Protein AF-A0A382KVX2-F1 (afdb_monomer)

Foldseek 3Di:
DDADDQDPVQLVCCVVPVDGDDPCLDPPVLVVQVVVLLVVVVVPDDDDPAQKDKDFDDCVSDVSSVCVCVRNSPPNVCCVNPHVPDDDDTDIDIGGHDDDDDPDADPDFGNVRDPDGDDDPPVVPDPDD

pLDDT: mean 83.15, std 16.12, range [37.25, 98.12]

Sequence (129 aa):
MDFTPLSDEQRQHFNEHGYLLVRDAIDPDTVAELRDACDQFMETQTPYHNYYTNRYIDMLYDPALISVIANSRILPLVMQLLSYDLHLMRTHLIYKYPQQESDTPIHPDGDGRSFRNWHRDLNNFAPDH

Nearest PDB structures (foldseek):
  6zbo-assembly4_D  TM=6.465E-01  e=6.665E-01  Homo sapiens

Radius of gyration: 17.73 Å; Cα contacts (8 Å, |Δi|>4): 89; chains: 1; bounding box: 41×42×40 Å

InterPro domains:
  IPR008775 Phytanoyl-CoA dioxygenase-like [PF05721] (14-110)

Organism: NCBI:txid408172

Secondary structure (DSSP, 8-state):
----PPPHHHHHHHHHHS----TT-S-HHHHHHHHHHHHHHHHTSPPPSSSEEEEE--TTS-HHHHHHHT-TTTHHHHHHHT-S-------EEEEE---PPPSS--TTSSSS--S--S--GGGGG----

Mean predicted aligned error: 7.69 Å

Structure (mmCIF, N/CA/C/O backbone):
data_AF-A0A382KVX2-F1
#
_entry.id   AF-A0A382KVX2-F1
#
loop_
_atom_site.group_PDB
_atom_site.id
_atom_site.type_symbol
_atom_site.label_atom_id
_atom_site.label_alt_id
_atom_site.label_comp_id
_atom_site.label_asym_id
_atom_site.label_entity_id
_atom_site.label_seq_id
_atom_site.pdbx_PDB_ins_code
_atom_site.Cartn_x
_atom_site.Cartn_y
_atom_site.Cartn_z
_atom_site.occupancy
_atom_site.B_iso_or_equiv
_atom_site.auth_seq_id
_atom_site.auth_comp_id
_atom_site.auth_asym_id
_atom_site.auth_atom_id
_atom_site.pdbx_PDB_model_num
ATOM 1 N N . MET A 1 1 ? -5.122 14.880 10.010 1.00 64.19 1 MET A N 1
ATOM 2 C CA . MET A 1 1 ? -5.252 13.482 9.561 1.00 64.19 1 MET A CA 1
ATOM 3 C C . MET A 1 1 ? -6.726 13.156 9.644 1.00 64.19 1 MET A C 1
ATOM 5 O O . M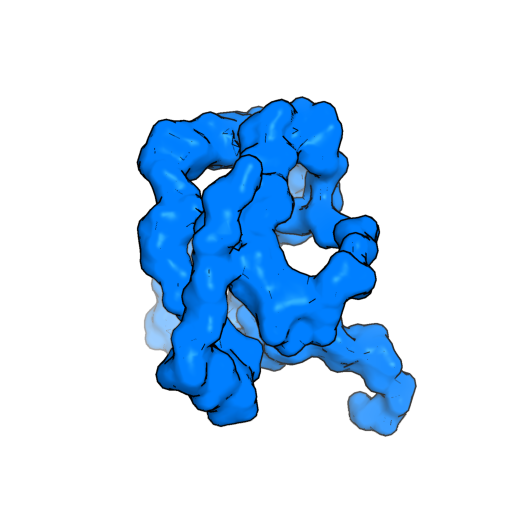ET A 1 1 ? -7.297 13.355 10.711 1.00 64.1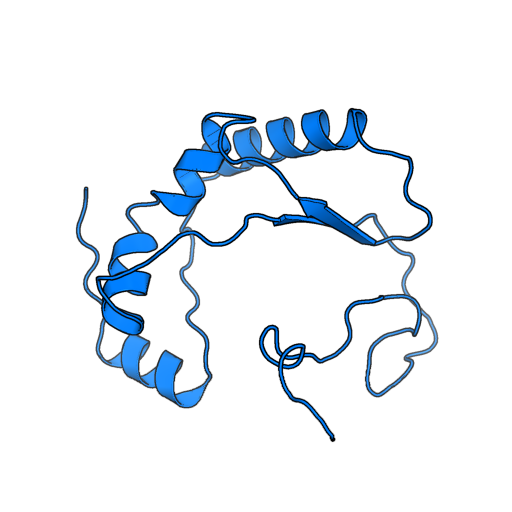9 1 MET A O 1
ATOM 9 N N . ASP A 1 2 ? -7.340 12.765 8.533 1.00 77.69 2 ASP A N 1
ATOM 10 C CA . ASP A 1 2 ? -8.764 12.436 8.523 1.00 77.69 2 ASP A CA 1
ATOM 11 C C . ASP A 1 2 ? -8.969 11.078 9.194 1.00 77.69 2 ASP A C 1
ATOM 13 O O . ASP A 1 2 ? -8.291 10.104 8.868 1.00 77.69 2 ASP A O 1
ATOM 17 N N . PHE A 1 3 ? -9.856 11.027 10.186 1.00 85.00 3 PHE A N 1
ATOM 18 C CA . PHE A 1 3 ? -10.163 9.795 10.900 1.00 85.00 3 PHE A CA 1
ATOM 19 C C . PHE A 1 3 ? -11.228 9.013 10.133 1.00 85.00 3 PHE A C 1
ATOM 21 O O . PHE A 1 3 ? -12.358 9.477 9.989 1.00 85.00 3 PHE A O 1
ATOM 28 N N . THR A 1 4 ? -10.871 7.817 9.668 1.00 90.44 4 THR A N 1
ATOM 29 C CA . THR A 1 4 ? -11.812 6.897 9.019 1.00 90.44 4 THR A CA 1
ATOM 30 C C . THR A 1 4 ? -12.298 5.873 10.052 1.00 90.44 4 THR A C 1
ATOM 32 O O . THR A 1 4 ? -11.491 5.050 10.494 1.00 90.44 4 THR A O 1
ATOM 35 N N . PRO A 1 5 ? -13.573 5.907 10.485 1.00 93.31 5 PRO A N 1
ATOM 36 C CA . PRO A 1 5 ? -14.095 4.936 11.442 1.00 93.31 5 PRO A CA 1
ATOM 37 C C . PRO A 1 5 ? -14.224 3.551 10.799 1.00 93.31 5 PRO A C 1
ATOM 39 O O . PRO A 1 5 ? -14.720 3.426 9.680 1.00 93.31 5 PRO A O 1
ATOM 42 N N . LEU A 1 6 ? -13.801 2.511 11.519 1.00 96.44 6 LEU A N 1
ATOM 43 C CA . LEU A 1 6 ? -14.032 1.123 11.123 1.00 96.44 6 LEU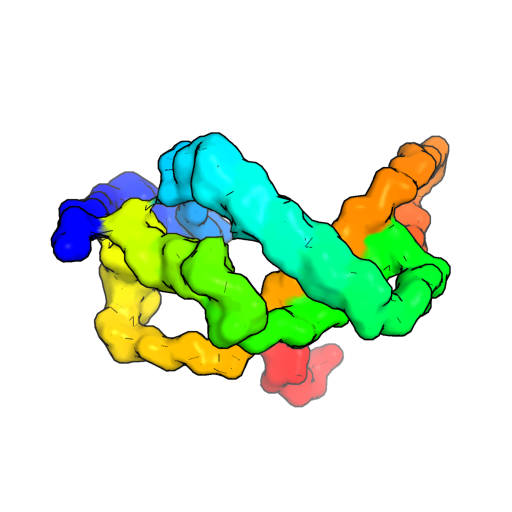 A CA 1
ATOM 44 C C . LEU A 1 6 ? -15.503 0.767 11.376 1.00 96.44 6 LEU A C 1
ATOM 46 O O . LEU A 1 6 ? -15.978 0.907 12.503 1.00 96.44 6 LEU A O 1
ATOM 50 N N . SER A 1 7 ? -16.214 0.287 10.356 1.00 96.88 7 SER A N 1
ATOM 51 C CA . SER A 1 7 ? -17.597 -0.168 10.530 1.00 96.88 7 SER A CA 1
ATOM 52 C C . SER A 1 7 ? -17.675 -1.548 11.193 1.00 96.88 7 SER A C 1
ATOM 54 O O . SER A 1 7 ? -16.730 -2.340 11.141 1.00 96.88 7 SER A O 1
ATOM 56 N N . 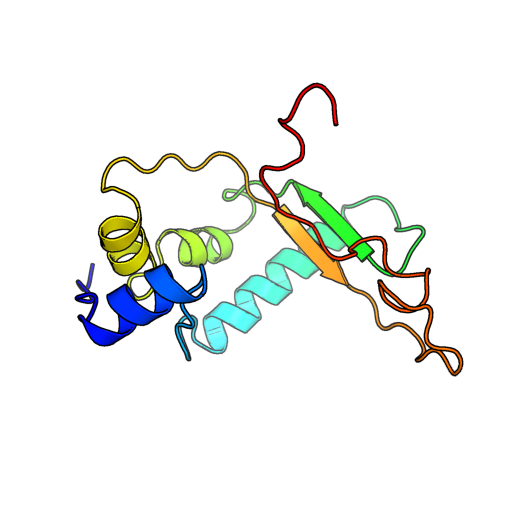ASP A 1 8 ? -18.832 -1.868 11.777 1.00 97.88 8 ASP A N 1
ATOM 57 C CA . ASP A 1 8 ? -19.080 -3.192 12.360 1.00 97.88 8 ASP A CA 1
ATOM 58 C C . ASP A 1 8 ? -18.977 -4.307 11.310 1.00 97.88 8 ASP A C 1
ATOM 60 O O . ASP A 1 8 ? -18.397 -5.355 11.579 1.00 97.88 8 ASP A O 1
ATOM 64 N N . GLU A 1 9 ? -19.453 -4.055 10.088 1.00 97.75 9 GLU A N 1
ATOM 65 C CA . GLU A 1 9 ? -19.352 -4.995 8.965 1.00 97.75 9 GLU A CA 1
ATOM 66 C C . GLU A 1 9 ? -17.891 -5.247 8.566 1.00 97.75 9 GLU A C 1
ATOM 68 O O . GLU A 1 9 ? -17.482 -6.392 8.387 1.00 97.75 9 GLU A O 1
ATOM 73 N N . GLN A 1 10 ? -17.067 -4.196 8.494 1.00 97.50 10 GLN A N 1
ATOM 74 C CA . GLN A 1 10 ? -15.636 -4.338 8.217 1.00 97.50 10 GLN A CA 1
ATOM 75 C C . GLN A 1 10 ? -14.920 -5.107 9.330 1.00 97.50 10 GLN A C 1
ATOM 77 O O . GLN A 1 10 ? -14.067 -5.949 9.047 1.00 97.50 10 GLN A O 1
ATOM 82 N N . ARG A 1 11 ? -15.274 -4.842 10.595 1.00 97.56 11 ARG A N 1
ATOM 83 C CA . ARG A 1 11 ? -14.730 -5.567 11.749 1.00 97.56 11 ARG A CA 1
ATOM 84 C C . ARG A 1 11 ? -15.117 -7.042 11.706 1.00 97.56 11 ARG A C 1
ATOM 86 O O . ARG A 1 11 ? -14.259 -7.895 11.921 1.00 97.56 11 ARG A O 1
ATOM 93 N N . GLN A 1 12 ? -16.380 -7.342 11.419 1.00 98.00 12 GLN A N 1
ATOM 94 C CA . GLN A 1 12 ? -16.861 -8.712 11.286 1.00 98.00 12 GLN A CA 1
ATOM 95 C C . GLN A 1 12 ? -16.139 -9.437 10.145 1.00 98.00 12 GLN A C 1
ATOM 97 O O . GLN A 1 12 ? -15.581 -10.507 10.371 1.00 98.00 12 GLN A O 1
ATOM 102 N N . HIS A 1 13 ? -16.053 -8.821 8.962 1.00 98.12 13 HIS A N 1
ATOM 103 C CA . HIS A 1 13 ? -15.357 -9.393 7.810 1.00 98.12 13 HIS A CA 1
ATOM 104 C C . HIS A 1 13 ? -13.883 -9.691 8.115 1.00 98.12 13 HIS A C 1
ATOM 106 O O . HIS A 1 13 ? -13.395 -10.781 7.823 1.00 98.12 13 HIS A O 1
ATOM 112 N N . PHE A 1 14 ? -13.177 -8.753 8.753 1.00 97.75 14 PHE A N 1
ATOM 113 C CA . PHE A 1 14 ? -11.788 -8.964 9.152 1.00 97.75 14 PHE A CA 1
ATOM 114 C C . PHE A 1 14 ? -11.643 -10.132 10.136 1.00 97.75 14 PHE A C 1
ATOM 116 O O . PHE A 1 14 ? -10.750 -10.959 9.971 1.00 97.75 14 PHE A O 1
ATOM 123 N N . ASN A 1 15 ? -12.531 -10.239 11.126 1.00 96.94 15 ASN A N 1
ATOM 124 C CA . ASN A 1 15 ? -12.497 -11.329 12.102 1.00 96.94 15 ASN A CA 1
ATOM 125 C C . ASN A 1 15 ? -12.792 -12.700 11.470 1.00 96.94 15 ASN A C 1
ATOM 127 O O . ASN A 1 15 ? -12.209 -13.699 11.883 1.00 96.94 15 ASN A O 1
ATOM 131 N N . GLU A 1 16 ? -13.688 -12.755 10.484 1.00 97.94 16 GLU A N 1
ATOM 132 C CA . GLU A 1 16 ? -14.087 -13.998 9.815 1.00 97.94 16 GLU A CA 1
ATOM 133 C C . GLU A 1 16 ? -13.075 -14.455 8.755 1.00 97.94 16 GLU A C 1
ATOM 135 O O . GLU A 1 16 ? -12.845 -15.655 8.596 1.00 97.94 16 GLU A O 1
ATOM 140 N N . HIS A 1 17 ? -12.450 -13.517 8.037 1.00 96.50 17 HIS A N 1
ATOM 141 C CA .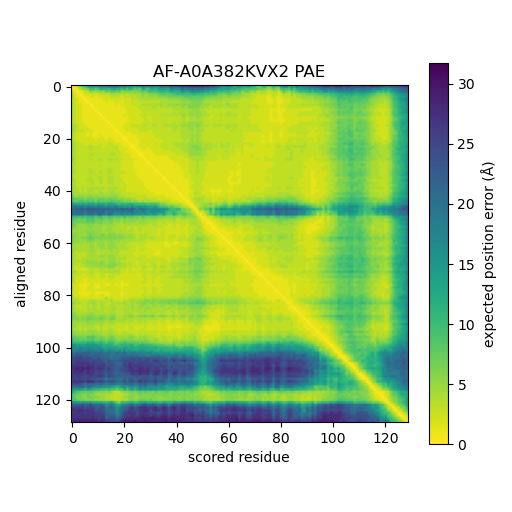 HIS A 1 17 ? -11.621 -13.822 6.866 1.00 96.50 17 HIS A CA 1
ATOM 142 C C . HIS A 1 17 ? -10.129 -13.508 7.035 1.00 96.50 17 HIS A C 1
ATOM 144 O O . HIS A 1 17 ? -9.318 -13.959 6.226 1.00 96.50 17 HIS A O 1
ATOM 150 N N . GLY A 1 18 ? -9.744 -12.754 8.066 1.00 94.62 18 GLY A N 1
ATOM 151 C CA . GLY A 1 18 ? -8.353 -12.391 8.354 1.00 94.62 18 GLY A CA 1
ATOM 152 C C . GLY A 1 18 ? -7.773 -11.280 7.471 1.00 94.62 18 GLY A C 1
ATOM 153 O O . GLY A 1 18 ? -6.564 -11.056 7.502 1.00 94.62 18 GLY A O 1
ATOM 154 N N . TYR A 1 19 ? -8.594 -10.588 6.675 1.00 95.44 19 TYR A N 1
ATOM 155 C CA . TYR A 1 19 ? -8.176 -9.450 5.852 1.00 95.44 19 TYR A CA 1
ATOM 156 C C . TYR A 1 19 ? -9.297 -8.413 5.715 1.00 95.44 19 TYR A C 1
ATOM 158 O O . TYR A 1 19 ? -10.462 -8.703 5.969 1.00 95.44 19 TYR A O 1
ATOM 166 N N . LEU A 1 20 ? -8.942 -7.194 5.301 1.00 96.38 20 LEU A N 1
ATOM 167 C CA . LEU A 1 20 ? -9.890 -6.132 4.969 1.00 96.38 20 LEU A CA 1
ATOM 168 C C . LEU A 1 20 ? -9.496 -5.488 3.635 1.00 96.38 20 LEU A C 1
ATOM 170 O O . LEU A 1 20 ? -8.354 -5.064 3.465 1.00 96.38 20 LEU A O 1
ATOM 174 N N . LEU A 1 21 ? -10.441 -5.391 2.697 1.00 95.12 21 LEU A N 1
ATOM 175 C CA . LEU A 1 21 ? -10.235 -4.702 1.422 1.00 95.12 21 LEU A CA 1
ATOM 176 C C . LEU A 1 21 ? -10.646 -3.229 1.532 1.00 95.12 21 LEU A C 1
ATOM 178 O O . LEU A 1 21 ? -11.829 -2.919 1.670 1.00 95.12 21 LEU A O 1
ATOM 182 N N . VAL A 1 22 ? -9.679 -2.322 1.396 1.00 93.50 22 VAL A N 1
ATOM 183 C CA . VAL A 1 22 ? -9.919 -0.875 1.299 1.00 93.50 22 VAL A CA 1
ATOM 184 C C . VAL A 1 22 ? -9.748 -0.459 -0.159 1.00 93.50 22 VAL A C 1
ATOM 186 O O . VAL A 1 22 ? -8.639 -0.467 -0.691 1.00 93.50 22 VAL A O 1
ATOM 189 N N . ARG A 1 23 ? -10.859 -0.149 -0.830 1.00 92.88 23 ARG A N 1
ATOM 190 C CA . ARG A 1 23 ? -10.846 0.271 -2.238 1.00 92.88 23 ARG A CA 1
ATOM 191 C C . ARG A 1 23 ? -10.365 1.709 -2.361 1.00 92.88 23 ARG A C 1
ATOM 193 O O . ARG A 1 23 ? -10.621 2.517 -1.472 1.00 92.88 23 ARG A O 1
ATOM 200 N N . ASP A 1 24 ? -9.672 1.992 -3.462 1.00 92.00 24 ASP A N 1
ATOM 201 C CA . ASP A 1 24 ? -9.226 3.341 -3.829 1.00 92.00 24 ASP A CA 1
ATOM 202 C C . ASP A 1 24 ? -8.467 4.042 -2.688 1.00 92.00 24 ASP A C 1
ATOM 204 O O . ASP A 1 24 ? -8.608 5.240 -2.444 1.00 92.00 24 ASP A O 1
ATOM 208 N N . ALA A 1 25 ? -7.693 3.267 -1.922 1.00 91.38 25 ALA A N 1
ATOM 209 C CA . ALA A 1 25 ? -6.986 3.768 -0.750 1.00 91.38 25 ALA A CA 1
ATOM 210 C C . ALA A 1 25 ? -5.849 4.733 -1.124 1.00 91.38 25 ALA A C 1
ATOM 212 O O . ALA A 1 25 ? -5.532 5.640 -0.357 1.00 91.38 25 ALA A O 1
ATOM 213 N N . ILE A 1 26 ? -5.266 4.538 -2.306 1.00 92.12 26 ILE A N 1
ATOM 214 C CA . ILE A 1 26 ? -4.196 5.344 -2.888 1.00 92.12 26 ILE A CA 1
ATOM 215 C C . ILE A 1 26 ? -4.720 5.870 -4.223 1.00 92.12 26 ILE A C 1
ATOM 217 O O . ILE A 1 26 ? -5.291 5.106 -5.004 1.00 92.12 26 ILE A O 1
ATOM 221 N N . ASP A 1 27 ? -4.585 7.169 -4.459 1.00 92.44 27 ASP A N 1
ATOM 222 C CA . ASP A 1 27 ? -5.016 7.801 -5.701 1.00 92.44 27 ASP A CA 1
ATOM 223 C C . ASP A 1 27 ? -4.046 7.503 -6.868 1.00 92.44 27 ASP A C 1
ATOM 225 O O . ASP A 1 27 ? -2.898 7.112 -6.637 1.00 92.44 27 ASP A O 1
ATOM 229 N N . PRO A 1 28 ? -4.488 7.667 -8.129 1.00 94.94 28 PRO A N 1
ATOM 230 C CA . PRO A 1 28 ? -3.678 7.323 -9.296 1.00 94.94 28 PRO A CA 1
ATOM 231 C C . PRO A 1 28 ? -2.349 8.078 -9.411 1.00 94.94 28 PRO A C 1
ATOM 233 O O . PRO A 1 28 ? -1.385 7.495 -9.910 1.00 94.94 28 PRO A O 1
ATOM 236 N N . ASP A 1 29 ? -2.284 9.330 -8.953 1.00 94.62 29 ASP A N 1
ATOM 237 C CA . ASP A 1 29 ? -1.069 10.145 -9.047 1.00 94.62 29 ASP A CA 1
ATOM 238 C C . ASP A 1 29 ? -0.024 9.621 -8.055 1.00 94.62 29 ASP A C 1
ATOM 240 O O . ASP A 1 29 ? 1.098 9.304 -8.452 1.00 94.62 29 ASP A O 1
ATOM 244 N N . THR A 1 30 ? -0.429 9.368 -6.805 1.00 93.25 30 THR A N 1
ATOM 245 C CA . THR A 1 30 ? 0.433 8.718 -5.804 1.00 93.25 30 THR A CA 1
ATOM 246 C C . THR A 1 30 ? 0.888 7.326 -6.267 1.00 93.25 30 THR A C 1
ATOM 248 O O . THR A 1 30 ? 2.035 6.939 -6.050 1.00 93.25 30 THR A O 1
ATOM 251 N N . VAL A 1 31 ? 0.026 6.549 -6.940 1.00 94.81 31 VAL A N 1
ATOM 252 C CA . VAL A 1 31 ? 0.422 5.250 -7.523 1.00 94.81 31 VAL A CA 1
ATOM 253 C C . VAL A 1 31 ? 1.504 5.418 -8.593 1.00 94.81 31 VAL A C 1
ATOM 255 O O . VAL A 1 31 ? 2.433 4.609 -8.641 1.00 94.81 31 VAL A O 1
ATOM 258 N N . ALA A 1 32 ? 1.401 6.436 -9.450 1.00 96.31 32 ALA A N 1
ATOM 259 C CA . ALA A 1 32 ? 2.403 6.705 -10.475 1.00 96.31 32 ALA A CA 1
ATOM 260 C C . ALA A 1 32 ? 3.750 7.111 -9.857 1.00 96.31 32 ALA A C 1
ATOM 262 O O . ALA A 1 32 ? 4.771 6.540 -10.233 1.00 96.31 32 ALA A O 1
ATOM 263 N N . GLU A 1 33 ? 3.747 8.003 -8.862 1.00 95.75 33 GLU A N 1
ATOM 264 C CA . GLU A 1 33 ? 4.957 8.409 -8.130 1.00 95.75 33 GLU A CA 1
ATOM 265 C C . GLU A 1 33 ? 5.630 7.217 -7.434 1.00 95.75 33 GLU A C 1
ATOM 267 O O . GLU A 1 33 ? 6.835 7.003 -7.570 1.00 95.75 33 GLU A O 1
ATOM 272 N N . LEU A 1 34 ? 4.844 6.382 -6.744 1.00 95.12 34 LEU A N 1
ATOM 273 C CA . LEU A 1 34 ? 5.340 5.169 -6.093 1.00 95.12 34 LEU A CA 1
ATOM 274 C C . LEU A 1 34 ? 5.965 4.193 -7.085 1.00 95.12 34 LEU A C 1
ATOM 276 O O . LEU A 1 34 ? 7.013 3.614 -6.794 1.00 95.12 34 LEU A O 1
ATOM 280 N N . ARG A 1 35 ? 5.321 3.989 -8.239 1.00 95.38 35 ARG A N 1
ATOM 281 C CA . ARG A 1 35 ? 5.843 3.123 -9.298 1.00 95.38 35 ARG A CA 1
ATOM 282 C C . ARG A 1 35 ? 7.190 3.645 -9.783 1.00 95.38 35 ARG A C 1
ATOM 284 O O . ARG A 1 35 ? 8.142 2.874 -9.803 1.00 95.38 35 ARG A O 1
ATOM 291 N N . ASP A 1 36 ? 7.270 4.927 -10.119 1.00 96.06 36 ASP A N 1
ATOM 292 C CA . ASP A 1 36 ? 8.477 5.522 -10.688 1.00 96.06 36 ASP A CA 1
ATOM 293 C C . ASP A 1 36 ? 9.648 5.462 -9.685 1.00 96.06 36 ASP A C 1
ATOM 295 O O . ASP A 1 36 ? 10.753 5.063 -10.054 1.00 96.06 36 ASP A O 1
ATOM 299 N N . ALA A 1 37 ? 9.401 5.738 -8.398 1.00 95.38 37 ALA A N 1
ATOM 300 C CA . ALA A 1 37 ? 10.397 5.579 -7.334 1.00 95.38 37 ALA A CA 1
ATOM 301 C C . ALA A 1 37 ? 10.851 4.117 -7.164 1.00 95.38 37 ALA A C 1
ATOM 303 O O . ALA A 1 37 ? 12.039 3.830 -7.005 1.00 95.38 37 ALA A O 1
ATOM 304 N N . CYS A 1 38 ? 9.918 3.164 -7.210 1.00 94.50 38 CYS A N 1
ATOM 305 C CA . CYS A 1 38 ? 10.239 1.742 -7.088 1.00 94.50 38 CYS A CA 1
ATOM 306 C C . CYS A 1 38 ? 11.009 1.209 -8.307 1.00 94.50 38 CYS A C 1
ATOM 308 O O . CYS A 1 38 ? 11.918 0.396 -8.136 1.00 94.50 38 CYS A O 1
ATOM 310 N N . ASP A 1 39 ? 10.679 1.669 -9.514 1.00 94.25 39 ASP A N 1
ATOM 311 C CA . ASP A 1 39 ? 11.393 1.326 -10.746 1.00 94.25 39 ASP A CA 1
ATOM 312 C C . ASP A 1 39 ? 12.835 1.851 -10.693 1.00 94.25 39 ASP A C 1
ATOM 314 O O . ASP A 1 39 ? 13.774 1.074 -10.877 1.00 94.25 39 ASP A O 1
ATOM 318 N N . GLN A 1 40 ? 13.026 3.122 -10.317 1.00 94.62 40 GLN A N 1
ATOM 319 C CA . GLN A 1 40 ? 14.354 3.713 -10.102 1.00 94.62 40 GLN A CA 1
ATOM 320 C C . GLN A 1 40 ? 15.156 2.962 -9.036 1.00 94.62 40 GLN A C 1
ATOM 322 O O . GLN A 1 40 ? 16.343 2.683 -9.222 1.00 94.62 40 GLN A O 1
ATOM 327 N N . PHE A 1 41 ? 14.517 2.573 -7.927 1.00 94.69 41 PHE A N 1
ATOM 328 C CA . PHE A 1 41 ? 15.172 1.753 -6.913 1.00 94.69 41 PHE A CA 1
ATOM 329 C C . PHE A 1 41 ? 15.666 0.438 -7.514 1.00 94.69 41 PHE A C 1
ATOM 331 O O . PHE A 1 41 ? 16.814 0.052 -7.288 1.00 94.69 41 PHE A O 1
ATOM 338 N N . MET A 1 42 ? 14.835 -0.238 -8.307 1.00 92.25 42 MET A N 1
ATOM 339 C CA . MET A 1 42 ? 15.165 -1.529 -8.905 1.00 92.25 42 MET A CA 1
ATOM 340 C C . MET A 1 42 ? 16.306 -1.465 -9.923 1.00 92.25 42 MET A C 1
ATOM 342 O O . MET A 1 42 ? 17.048 -2.442 -10.022 1.00 92.25 42 MET A O 1
ATOM 346 N N . GLU A 1 43 ? 16.521 -0.336 -10.605 1.00 92.44 43 GLU A N 1
ATOM 347 C CA . GLU A 1 43 ? 17.687 -0.131 -11.483 1.00 92.44 43 GLU A CA 1
ATOM 348 C C . GLU A 1 43 ? 19.025 -0.232 -10.731 1.00 92.44 43 GLU A C 1
ATOM 350 O O . GLU A 1 43 ? 20.042 -0.621 -11.306 1.00 92.44 43 GLU A O 1
ATOM 355 N N . THR A 1 44 ? 19.033 0.069 -9.428 1.00 91.19 44 THR A N 1
ATOM 356 C CA . THR A 1 44 ? 20.233 -0.027 -8.576 1.00 91.19 44 THR A CA 1
ATOM 357 C C . THR A 1 44 ? 20.487 -1.435 -8.032 1.00 91.19 44 THR A C 1
ATOM 359 O O . THR A 1 44 ? 21.540 -1.700 -7.448 1.00 91.19 44 THR A O 1
ATOM 362 N N . GLN A 1 45 ? 19.523 -2.345 -8.183 1.00 89.75 45 GLN A N 1
ATOM 363 C CA . GLN A 1 45 ? 19.572 -3.675 -7.587 1.00 89.75 45 GLN A CA 1
ATOM 364 C C . GLN A 1 45 ? 20.247 -4.682 -8.519 1.00 89.75 45 GLN A C 1
ATOM 366 O O . GLN A 1 45 ? 20.241 -4.556 -9.742 1.00 89.75 45 GLN A O 1
ATOM 371 N N . THR A 1 46 ? 20.816 -5.737 -7.934 1.00 82.88 46 THR A N 1
ATOM 372 C CA . THR A 1 46 ? 21.401 -6.825 -8.723 1.00 82.88 46 THR A CA 1
ATOM 373 C C . THR A 1 46 ? 20.349 -7.484 -9.624 1.00 82.88 46 THR A C 1
ATOM 375 O O . THR A 1 46 ? 19.217 -7.709 -9.168 1.00 82.88 46 THR A O 1
ATOM 378 N N . PRO A 1 47 ? 20.719 -7.839 -10.876 1.00 72.56 47 PRO A N 1
ATOM 379 C CA . PRO A 1 47 ? 19.816 -8.484 -11.818 1.00 72.56 47 PRO A CA 1
ATOM 380 C C . PRO A 1 47 ? 19.160 -9.725 -11.217 1.00 72.56 47 PRO A C 1
ATOM 382 O O . PRO A 1 47 ? 19.791 -10.522 -10.517 1.00 72.56 47 PRO A O 1
ATOM 385 N N . TYR A 1 48 ? 17.870 -9.877 -11.484 1.00 72.25 48 TYR A N 1
ATOM 386 C CA . TYR A 1 48 ? 17.067 -10.975 -10.972 1.00 72.25 48 TYR A CA 1
ATOM 387 C C . TYR A 1 48 ? 17.324 -12.265 -11.759 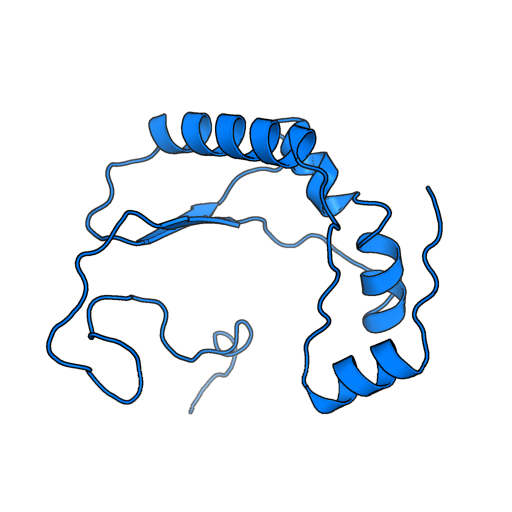1.00 72.25 48 TYR A C 1
ATOM 389 O O . TYR A 1 48 ? 17.624 -12.243 -12.949 1.00 72.25 48 TYR A O 1
ATOM 397 N N . HIS A 1 49 ? 17.178 -13.406 -11.084 1.00 63.66 49 HIS A N 1
ATOM 398 C CA . HIS A 1 49 ? 17.303 -14.726 -11.712 1.00 63.66 49 HIS A CA 1
ATOM 399 C C . HIS A 1 49 ? 15.940 -15.325 -12.114 1.00 63.66 49 HIS A C 1
ATOM 401 O O . HIS A 1 49 ? 15.899 -16.276 -12.880 1.00 63.66 49 HIS A O 1
ATOM 407 N N . ASN A 1 50 ? 14.829 -14.773 -11.601 1.00 71.56 50 ASN A N 1
ATOM 408 C CA . ASN A 1 50 ? 13.467 -15.312 -11.725 1.00 71.56 50 ASN A CA 1
ATOM 409 C C . ASN A 1 50 ? 12.428 -14.192 -11.915 1.00 71.56 50 ASN A C 1
ATOM 411 O O . ASN A 1 50 ? 12.736 -13.020 -11.746 1.00 71.56 50 ASN A O 1
ATOM 415 N N . TYR A 1 51 ? 11.162 -14.544 -12.144 1.00 78.38 51 TYR A N 1
ATOM 416 C CA . TYR A 1 51 ? 10.053 -13.592 -12.339 1.00 78.38 51 TYR A CA 1
ATOM 417 C C . TYR A 1 51 ? 9.626 -12.801 -11.089 1.00 78.38 51 TYR A C 1
ATOM 419 O O . TYR A 1 51 ? 8.707 -11.989 -11.153 1.00 78.38 51 TYR A O 1
ATOM 427 N N . TYR A 1 52 ? 10.253 -13.036 -9.938 1.00 81.56 52 TYR A N 1
ATOM 428 C CA . TYR A 1 52 ? 9.857 -12.467 -8.653 1.00 81.56 52 TYR A CA 1
ATOM 429 C C . TYR A 1 52 ? 11.074 -11.986 -7.873 1.00 81.56 52 TYR A C 1
ATOM 431 O O . TYR A 1 52 ? 12.081 -12.692 -7.774 1.00 81.56 52 TYR A O 1
ATOM 439 N N . THR A 1 53 ? 10.945 -10.826 -7.237 1.00 84.75 53 THR A N 1
ATOM 440 C CA . THR A 1 53 ? 11.935 -10.334 -6.289 1.00 84.75 53 THR A CA 1
ATOM 441 C C . THR A 1 53 ? 11.281 -9.646 -5.097 1.00 84.75 53 THR A C 1
ATOM 443 O O . THR A 1 53 ? 10.240 -8.999 -5.202 1.00 84.75 53 THR A O 1
ATOM 446 N N . ASN A 1 54 ? 11.917 -9.822 -3.943 1.00 88.25 54 ASN A N 1
ATOM 447 C CA . ASN A 1 54 ? 11.619 -9.102 -2.720 1.00 88.25 54 ASN A CA 1
ATOM 448 C C . ASN A 1 54 ? 12.897 -8.372 -2.295 1.00 88.25 54 ASN A C 1
ATOM 450 O O . ASN A 1 54 ? 13.959 -8.998 -2.177 1.00 88.25 54 ASN A O 1
ATOM 454 N N . ARG A 1 55 ? 12.811 -7.057 -2.112 1.00 90.81 55 ARG A N 1
ATOM 455 C CA . ARG A 1 55 ? 13.929 -6.212 -1.693 1.00 90.81 55 ARG A CA 1
ATOM 456 C C . ARG A 1 55 ? 13.528 -5.372 -0.499 1.00 90.81 55 ARG A C 1
ATOM 458 O O . ARG A 1 55 ? 12.427 -4.834 -0.460 1.00 90.81 55 ARG A O 1
ATOM 465 N N . TYR A 1 56 ? 14.436 -5.250 0.461 1.00 92.31 56 TYR A N 1
ATOM 466 C CA . TYR A 1 56 ? 14.304 -4.229 1.490 1.00 92.31 56 TYR A CA 1
ATOM 467 C C . TYR A 1 56 ? 14.471 -2.867 0.833 1.00 92.31 56 TYR A C 1
ATOM 469 O O . TYR A 1 56 ? 15.450 -2.650 0.123 1.00 92.31 56 TYR A O 1
ATOM 477 N N . ILE A 1 57 ? 13.516 -1.982 1.077 1.00 92.81 57 ILE A N 1
ATOM 478 C CA . ILE A 1 57 ? 13.575 -0.594 0.639 1.00 92.81 57 ILE A CA 1
ATOM 479 C C . ILE A 1 57 ? 13.391 0.279 1.870 1.00 92.81 57 ILE A C 1
ATOM 481 O O . ILE A 1 57 ? 12.462 0.059 2.648 1.00 92.81 57 ILE A O 1
ATOM 485 N N . ASP A 1 58 ? 14.310 1.215 2.083 1.00 91.12 58 ASP A N 1
ATOM 486 C CA . ASP A 1 58 ? 14.175 2.202 3.149 1.00 91.12 58 ASP A CA 1
ATOM 487 C C . ASP A 1 58 ? 13.066 3.189 2.769 1.00 91.12 58 ASP A C 1
ATOM 489 O O . ASP A 1 58 ? 13.003 3.644 1.629 1.00 91.12 58 ASP A O 1
ATOM 493 N N . MET A 1 59 ? 12.198 3.541 3.713 1.00 89.62 59 MET A N 1
ATOM 494 C CA . MET A 1 59 ? 11.133 4.518 3.466 1.00 89.62 59 MET A CA 1
ATOM 495 C C . MET A 1 59 ? 11.664 5.930 3.235 1.00 89.62 59 MET A C 1
ATOM 497 O O . MET A 1 59 ? 10.945 6.764 2.696 1.00 89.62 59 MET A O 1
ATOM 501 N N . LEU A 1 60 ? 12.914 6.197 3.613 1.00 90.75 60 LEU A N 1
ATOM 502 C CA . LEU A 1 60 ? 13.604 7.446 3.306 1.00 90.75 60 LEU A CA 1
ATOM 503 C C . LEU A 1 60 ? 14.190 7.480 1.888 1.00 90.75 60 LEU A C 1
ATOM 505 O O . LEU A 1 60 ? 14.754 8.503 1.508 1.00 90.75 60 LEU A O 1
ATOM 509 N N . TYR A 1 61 ? 14.078 6.391 1.118 1.00 93.06 61 TYR A N 1
ATOM 510 C CA . TYR A 1 61 ? 14.549 6.352 -0.265 1.00 93.06 61 TYR A CA 1
ATOM 511 C C . TYR A 1 61 ? 13.825 7.380 -1.143 1.00 93.06 61 TYR A C 1
ATOM 513 O O . TYR A 1 61 ? 14.473 8.081 -1.913 1.00 93.06 61 TYR A O 1
ATOM 521 N N . ASP A 1 62 ? 12.503 7.497 -0.986 1.00 94.31 62 ASP A N 1
ATOM 522 C CA . ASP A 1 62 ? 11.679 8.445 -1.732 1.00 94.31 62 ASP A CA 1
ATOM 523 C C . ASP A 1 62 ? 10.492 8.938 -0.874 1.00 94.31 62 ASP A C 1
ATOM 525 O O . ASP A 1 62 ? 9.844 8.119 -0.209 1.00 94.31 62 ASP A O 1
ATOM 529 N N . PRO A 1 63 ? 10.165 10.248 -0.870 1.00 91.38 63 PRO A N 1
ATOM 530 C CA . PRO A 1 63 ? 9.030 10.790 -0.122 1.00 91.38 63 PRO A CA 1
ATOM 531 C C . PRO A 1 63 ? 7.680 10.127 -0.431 1.00 91.38 63 PRO A C 1
ATOM 533 O O . PRO A 1 63 ? 6.839 10.028 0.469 1.00 91.38 63 PRO A O 1
ATOM 536 N N . ALA A 1 64 ? 7.469 9.641 -1.657 1.00 91.19 64 ALA A N 1
ATOM 537 C CA . ALA A 1 64 ? 6.245 8.956 -2.054 1.00 91.19 64 ALA A CA 1
ATOM 538 C C . ALA A 1 64 ? 6.00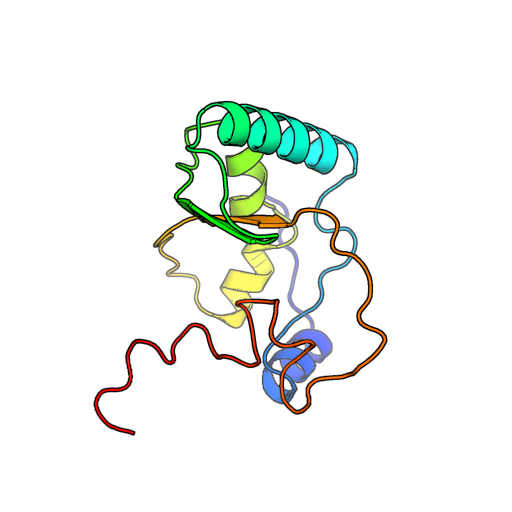7 7.702 -1.202 1.00 91.19 64 ALA A C 1
ATOM 540 O O . ALA A 1 64 ? 4.868 7.416 -0.839 1.00 91.19 64 ALA A O 1
ATOM 541 N N . LEU A 1 65 ? 7.058 6.991 -0.775 1.00 91.94 65 LEU A N 1
ATOM 542 C CA . LEU A 1 65 ? 6.929 5.797 0.069 1.00 91.94 65 LEU A CA 1
ATOM 543 C C . LEU A 1 65 ? 6.293 6.122 1.429 1.00 91.94 65 LEU A C 1
ATOM 545 O O . LEU A 1 65 ? 5.459 5.364 1.930 1.00 91.94 65 LEU A O 1
ATOM 549 N N . ILE A 1 66 ? 6.615 7.279 2.011 1.00 90.12 66 ILE A N 1
ATOM 550 C CA . ILE A 1 66 ? 6.051 7.719 3.296 1.00 90.12 66 ILE A CA 1
ATOM 551 C C . ILE A 1 66 ? 4.525 7.863 3.202 1.00 90.12 66 ILE A C 1
ATOM 553 O O . ILE A 1 66 ? 3.819 7.533 4.162 1.00 90.12 66 ILE A O 1
ATOM 557 N N . SER A 1 67 ? 4.006 8.281 2.040 1.00 88.06 67 SER A N 1
ATOM 558 C CA . SER A 1 67 ? 2.564 8.450 1.808 1.00 88.06 67 SER A CA 1
ATOM 559 C C . SER A 1 67 ? 1.765 7.156 2.011 1.00 88.06 67 SER A C 1
ATOM 561 O O . SER A 1 67 ? 0.607 7.214 2.422 1.00 88.06 67 SER A O 1
ATOM 563 N N . VAL A 1 68 ? 2.385 5.988 1.805 1.00 88.25 68 VAL A N 1
ATOM 564 C CA . VAL A 1 68 ? 1.740 4.675 1.960 1.00 88.25 68 VAL A CA 1
ATOM 565 C C . VAL A 1 68 ? 1.526 4.334 3.431 1.00 88.25 68 VAL A C 1
ATOM 567 O O . VAL A 1 68 ? 0.430 3.934 3.819 1.00 88.25 68 VAL A O 1
ATOM 570 N N . ILE A 1 69 ? 2.549 4.512 4.272 1.00 87.56 69 ILE A N 1
ATOM 571 C CA . ILE A 1 69 ? 2.452 4.204 5.712 1.00 87.56 69 ILE A CA 1
ATOM 572 C C . ILE A 1 69 ? 1.576 5.229 6.423 1.00 87.56 69 ILE A C 1
ATOM 574 O O . ILE A 1 69 ? 0.784 4.879 7.296 1.00 87.56 69 ILE A O 1
ATOM 578 N N . ALA A 1 70 ? 1.718 6.499 6.049 1.00 88.44 70 ALA A N 1
ATOM 579 C CA . ALA A 1 70 ? 0.970 7.598 6.641 1.00 88.44 70 ALA A CA 1
ATOM 580 C C . ALA A 1 70 ? -0.404 7.816 5.980 1.00 88.44 70 ALA A C 1
ATOM 582 O O . ALA A 1 70 ? -1.046 8.839 6.231 1.00 88.44 70 ALA A O 1
ATOM 583 N N . ASN A 1 71 ? -0.864 6.881 5.140 1.00 91.19 71 ASN A N 1
ATOM 584 C CA . ASN A 1 71 ? -2.102 7.021 4.388 1.00 91.19 71 ASN A CA 1
ATOM 585 C C . ASN A 1 71 ? -3.306 7.174 5.335 1.00 91.19 71 ASN A C 1
ATOM 587 O O . ASN A 1 71 ? -3.632 6.269 6.107 1.00 91.19 71 ASN A O 1
ATOM 591 N N . SER A 1 72 ? -4.001 8.311 5.250 1.00 90.88 72 SER A N 1
ATOM 592 C CA . SER A 1 72 ? -5.112 8.664 6.146 1.00 90.88 72 SER A CA 1
ATOM 593 C C . SER A 1 72 ? -6.353 7.779 5.987 1.00 90.88 72 SER A C 1
ATOM 595 O O . SER A 1 72 ? -7.172 7.711 6.901 1.00 90.88 72 SER A O 1
ATOM 597 N N . ARG A 1 73 ? -6.498 7.069 4.863 1.00 91.62 73 ARG A N 1
ATOM 598 C CA . ARG A 1 73 ? -7.589 6.106 4.645 1.00 91.62 73 ARG A CA 1
ATOM 599 C C . ARG A 1 73 ? -7.280 4.736 5.243 1.00 91.62 73 ARG A C 1
ATOM 601 O O . ARG A 1 73 ? -8.206 4.006 5.576 1.00 91.62 73 ARG A O 1
ATOM 608 N N . ILE A 1 74 ? -6.001 4.385 5.386 1.00 92.56 74 ILE A N 1
ATOM 609 C CA . ILE A 1 74 ? -5.562 3.050 5.819 1.00 92.56 74 ILE A CA 1
ATOM 610 C C . ILE A 1 74 ? -5.170 3.050 7.297 1.00 92.56 74 ILE A C 1
ATOM 612 O O . ILE A 1 74 ? -5.650 2.214 8.061 1.00 92.56 74 ILE A O 1
ATOM 616 N N . LEU A 1 75 ? -4.317 3.985 7.721 1.00 92.94 75 LEU A N 1
ATOM 617 C CA . LEU A 1 75 ? -3.698 3.953 9.046 1.00 92.94 75 LEU A CA 1
ATOM 618 C C . LEU A 1 75 ? -4.722 3.952 10.202 1.00 92.94 75 LEU A C 1
ATOM 620 O O . LEU A 1 75 ? -4.586 3.105 11.088 1.00 92.94 75 LEU A O 1
ATOM 624 N N . PRO A 1 76 ? -5.792 4.780 10.199 1.00 94.19 76 PRO A N 1
ATOM 625 C CA . PRO A 1 76 ? -6.815 4.713 11.243 1.00 94.19 76 PRO A CA 1
ATOM 626 C C . PRO A 1 76 ? -7.514 3.351 11.327 1.00 94.19 76 PRO A C 1
ATOM 628 O O . PRO A 1 76 ? -7.868 2.917 12.424 1.00 94.19 76 PRO A O 1
ATOM 631 N N . LEU A 1 77 ? -7.714 2.667 10.196 1.00 95.62 77 LEU A N 1
ATOM 632 C CA . LEU A 1 77 ? -8.339 1.342 10.161 1.00 95.62 77 LEU A CA 1
ATOM 633 C C . LEU A 1 77 ? -7.407 0.289 10.766 1.00 95.62 77 LEU A C 1
ATOM 635 O O . LEU A 1 77 ? -7.843 -0.502 11.598 1.00 95.62 77 LEU A O 1
ATOM 639 N N . VAL A 1 78 ? -6.115 0.326 10.422 1.00 94.31 78 VAL A N 1
ATOM 640 C CA . VAL A 1 78 ? -5.097 -0.561 11.011 1.00 94.31 78 VAL A CA 1
ATOM 641 C C . VAL A 1 78 ? -5.031 -0.376 12.529 1.00 94.31 78 VAL A C 1
ATOM 643 O O . VAL A 1 78 ? -5.039 -1.363 13.264 1.00 94.31 78 VAL A O 1
ATOM 646 N N . MET A 1 79 ? -5.050 0.871 13.013 1.00 94.69 79 MET A N 1
ATOM 647 C CA . MET A 1 79 ? -5.033 1.162 14.451 1.00 94.69 79 MET A CA 1
ATOM 648 C C . MET A 1 79 ? -6.265 0.617 15.189 1.00 94.69 79 MET A C 1
ATOM 650 O O . MET A 1 79 ? -6.147 0.096 16.295 1.00 94.69 79 MET A O 1
ATOM 654 N N . GLN A 1 80 ? -7.452 0.715 14.579 1.00 95.75 80 GLN A N 1
ATOM 655 C CA . GLN A 1 80 ? -8.712 0.212 15.149 1.00 95.75 80 GLN A CA 1
ATOM 656 C C . GLN A 1 80 ? -8.852 -1.318 15.091 1.00 95.75 80 GLN A C 1
ATOM 658 O O . GLN A 1 80 ? -9.652 -1.888 15.846 1.00 95.75 80 GLN A O 1
ATOM 663 N N . LEU A 1 81 ? -8.135 -1.971 14.171 1.00 95.94 81 LEU A N 1
ATOM 664 C CA . LEU A 1 81 ? -8.120 -3.425 14.009 1.00 95.94 81 LEU A CA 1
ATOM 665 C C . LEU A 1 81 ? -7.073 -4.103 14.898 1.00 95.94 81 LEU A C 1
ATOM 667 O O . LEU A 1 81 ? -7.375 -5.144 15.472 1.00 95.94 81 LEU A O 1
ATOM 671 N N . LEU A 1 82 ? -5.866 -3.536 15.003 1.00 93.00 82 LEU A N 1
ATOM 672 C CA . LEU A 1 82 ? -4.722 -4.198 15.638 1.00 93.00 82 LEU A CA 1
ATOM 673 C C . LEU A 1 82 ? -4.385 -3.610 17.012 1.00 93.00 82 LEU A C 1
ATOM 675 O O . LEU A 1 82 ? -4.409 -4.323 18.009 1.00 93.00 82 LEU A O 1
ATOM 679 N N . SER A 1 83 ? -4.031 -2.326 17.057 1.00 92.56 83 SER A N 1
ATOM 680 C CA . SER A 1 83 ? -3.704 -1.551 18.262 1.00 92.56 83 SER A CA 1
ATOM 681 C C . SER A 1 83 ? -3.320 -0.131 17.840 1.00 92.56 83 SER A C 1
ATOM 683 O O . SER A 1 83 ? -2.887 0.079 16.710 1.00 92.56 83 SER A O 1
ATOM 685 N N . TYR A 1 84 ? -3.397 0.843 18.749 1.00 91.56 84 TYR A N 1
ATOM 686 C CA . TYR A 1 84 ? -2.770 2.154 18.539 1.00 91.56 84 TYR A CA 1
ATOM 687 C C . TYR A 1 84 ? -1.238 2.108 18.675 1.00 91.56 84 TYR A C 1
ATOM 689 O O . TYR A 1 84 ? -0.558 3.023 18.216 1.00 91.56 84 TYR A O 1
ATOM 697 N N . ASP A 1 85 ? -0.703 1.064 19.309 1.00 93.81 85 ASP A N 1
ATOM 698 C CA . ASP A 1 85 ? 0.728 0.857 19.531 1.00 93.81 85 ASP A CA 1
ATOM 699 C C . ASP A 1 85 ? 1.335 0.062 18.364 1.00 93.81 85 ASP A C 1
ATOM 701 O O . ASP A 1 85 ? 1.469 -1.162 18.410 1.00 93.81 85 ASP A O 1
ATOM 705 N N . LEU A 1 86 ? 1.592 0.762 17.256 1.00 90.50 86 LEU A N 1
ATOM 706 C CA . LEU A 1 86 ? 2.116 0.187 16.017 1.00 90.50 86 LEU A CA 1
ATOM 707 C C . LEU A 1 86 ? 3.577 0.580 15.818 1.00 90.50 86 LEU A C 1
ATOM 709 O O . LEU A 1 86 ? 3.927 1.759 15.818 1.00 90.50 86 LEU A O 1
ATOM 713 N N . HIS A 1 87 ? 4.413 -0.417 15.540 1.00 90.56 87 HIS A N 1
ATOM 714 C CA . HIS A 1 87 ? 5.813 -0.220 15.186 1.00 90.56 87 HIS A CA 1
ATOM 715 C C . HIS A 1 87 ? 6.059 -0.685 13.754 1.00 90.56 87 HIS A C 1
ATOM 717 O O . HIS A 1 87 ? 5.796 -1.838 13.404 1.00 90.56 87 HIS A O 1
ATOM 723 N N . LEU A 1 88 ? 6.611 0.199 12.924 1.00 88.31 88 LEU A N 1
ATOM 724 C CA . LEU A 1 88 ? 7.087 -0.189 11.603 1.00 88.31 88 LEU A CA 1
ATOM 725 C C . LEU A 1 88 ? 8.325 -1.076 11.759 1.00 88.31 88 LEU A C 1
ATOM 727 O O . LEU A 1 88 ? 9.380 -0.603 12.172 1.00 88.31 88 LEU A O 1
ATOM 731 N N . MET A 1 89 ? 8.199 -2.360 11.427 1.00 87.56 89 MET A N 1
ATOM 732 C CA . MET A 1 89 ? 9.324 -3.290 11.530 1.00 87.56 89 MET A CA 1
ATOM 733 C C . MET A 1 89 ? 10.216 -3.253 10.292 1.00 87.56 89 MET A C 1
ATOM 735 O O . MET A 1 89 ? 11.426 -3.089 10.415 1.00 87.56 89 MET A O 1
ATOM 739 N N . ARG A 1 90 ? 9.639 -3.465 9.103 1.00 87.94 90 ARG A N 1
ATOM 740 C CA . ARG A 1 90 ? 10.360 -3.523 7.824 1.00 87.94 90 ARG A CA 1
ATOM 741 C C . ARG A 1 90 ? 9.431 -3.187 6.671 1.00 87.94 90 ARG A C 1
ATOM 743 O O . ARG A 1 90 ? 8.238 -3.475 6.728 1.00 87.94 90 ARG A O 1
ATOM 750 N N . THR A 1 91 ? 10.022 -2.678 5.603 1.00 91.25 91 THR A N 1
ATOM 751 C CA . THR A 1 91 ? 9.356 -2.397 4.336 1.00 91.25 91 THR A CA 1
ATOM 752 C C . THR A 1 91 ? 10.037 -3.143 3.207 1.00 91.25 91 THR A C 1
ATOM 754 O O . THR A 1 91 ? 11.255 -3.334 3.184 1.00 91.25 91 THR A O 1
ATOM 757 N N . HIS A 1 92 ? 9.207 -3.641 2.302 1.00 91.69 92 HIS A N 1
ATOM 758 C CA . HIS A 1 92 ? 9.609 -4.548 1.247 1.00 91.69 92 HIS A CA 1
ATOM 759 C C . HIS A 1 92 ? 9.007 -4.081 -0.072 1.00 91.69 92 HIS A C 1
ATOM 761 O O . HIS A 1 92 ? 7.789 -3.948 -0.176 1.00 91.69 92 HIS A O 1
ATOM 767 N N . LEU A 1 93 ? 9.852 -3.901 -1.083 1.00 92.94 93 LEU A N 1
ATOM 768 C CA . LEU A 1 93 ? 9.419 -3.802 -2.466 1.00 92.94 93 LEU A CA 1
ATOM 769 C C . LEU A 1 93 ? 9.266 -5.216 -3.026 1.00 92.94 93 LEU A C 1
ATOM 771 O O . LEU A 1 93 ? 10.236 -5.974 -3.133 1.00 92.94 93 LEU A O 1
ATOM 775 N N . ILE A 1 94 ? 8.032 -5.564 -3.377 1.00 90.31 94 ILE A N 1
ATOM 776 C CA . ILE A 1 94 ? 7.709 -6.798 -4.087 1.00 90.31 94 ILE A CA 1
ATOM 777 C C . ILE A 1 94 ? 7.547 -6.451 -5.562 1.00 90.31 94 ILE A C 1
ATOM 779 O O . ILE A 1 94 ? 6.590 -5.778 -5.935 1.00 90.31 94 ILE A O 1
ATOM 783 N N . TYR A 1 95 ? 8.461 -6.943 -6.394 1.00 88.69 95 TYR A N 1
ATOM 784 C CA . TYR A 1 95 ? 8.472 -6.673 -7.828 1.00 88.69 95 TYR A CA 1
ATOM 785 C C . TYR A 1 95 ? 8.302 -7.981 -8.607 1.00 88.69 95 TYR A C 1
ATOM 787 O O . TYR A 1 95 ? 8.967 -8.983 -8.314 1.00 88.69 95 TYR A O 1
ATOM 795 N N . LYS A 1 96 ? 7.380 -7.991 -9.574 1.00 85.12 96 LYS A N 1
ATOM 796 C CA . LYS A 1 96 ? 7.047 -9.163 -10.393 1.00 85.12 96 LYS A CA 1
ATOM 797 C C . LYS A 1 96 ? 7.184 -8.827 -11.869 1.00 85.12 96 LYS A C 1
ATOM 799 O O . LYS A 1 96 ? 6.568 -7.878 -12.343 1.00 85.12 96 LYS A O 1
ATOM 804 N N . TYR A 1 97 ? 7.948 -9.637 -12.586 1.00 81.69 97 TYR A N 1
ATOM 805 C CA . TYR A 1 97 ? 8.087 -9.530 -14.031 1.00 81.69 97 TYR A CA 1
ATOM 806 C C . TYR A 1 97 ? 6.995 -10.339 -14.732 1.00 81.69 97 TYR A C 1
ATOM 808 O O . TYR A 1 97 ? 6.543 -11.349 -14.183 1.00 81.69 97 TYR A O 1
ATOM 816 N N . PRO A 1 98 ? 6.587 -9.935 -15.948 1.00 83.38 98 PRO A N 1
ATOM 817 C CA . PRO A 1 98 ? 5.699 -10.740 -16.771 1.00 83.38 98 PRO A CA 1
ATOM 818 C C . PRO A 1 98 ? 6.230 -12.168 -16.912 1.00 83.38 98 PRO A C 1
ATOM 820 O O . PRO A 1 98 ? 7.386 -12.384 -17.276 1.00 83.38 98 PRO A O 1
ATOM 823 N N . GLN A 1 99 ? 5.371 -13.136 -16.621 1.00 76.12 99 GLN A N 1
ATOM 824 C CA . GLN A 1 99 ? 5.656 -14.559 -16.718 1.00 76.12 99 GLN A CA 1
ATOM 825 C C . GLN A 1 99 ? 4.727 -15.160 -17.768 1.00 76.12 99 GLN A C 1
ATOM 827 O O . GLN A 1 99 ? 3.545 -14.821 -17.816 1.00 76.12 99 GLN A O 1
ATOM 832 N N . GLN A 1 100 ? 5.258 -16.037 -18.619 1.00 74.69 100 GLN A N 1
ATOM 833 C CA . GLN A 1 100 ? 4.430 -16.769 -19.572 1.00 74.69 100 GLN A CA 1
ATOM 834 C C . GLN A 1 100 ? 3.489 -17.708 -18.814 1.00 74.69 100 GLN A C 1
ATOM 836 O O . GLN A 1 100 ? 3.927 -18.414 -17.901 1.00 74.69 100 GLN A O 1
ATOM 841 N N . GLU A 1 101 ? 2.218 -17.728 -19.210 1.00 69.62 101 GLU A N 1
ATOM 842 C CA . GLU A 1 101 ? 1.235 -18.649 -18.646 1.00 69.62 101 GLU A CA 1
ATOM 843 C C . GLU A 1 101 ? 1.699 -20.108 -18.792 1.00 69.62 101 GLU A C 1
ATOM 845 O O . GLU A 1 101 ? 2.370 -20.491 -19.754 1.00 69.62 101 GLU A O 1
ATOM 850 N N . SER A 1 102 ? 1.387 -20.922 -17.783 1.00 66.81 102 SER A N 1
ATOM 851 C CA . SER A 1 102 ? 1.692 -22.350 -17.783 1.00 66.81 102 SER A CA 1
ATOM 852 C C . SER A 1 102 ? 0.526 -23.140 -18.349 1.00 66.81 102 SER A C 1
ATOM 854 O O . SER A 1 102 ? -0.545 -23.146 -17.748 1.00 66.81 102 SER A O 1
ATOM 856 N N . ASP A 1 103 ? 0.762 -23.909 -19.411 1.00 67.62 103 ASP A N 1
ATOM 857 C CA . ASP A 1 103 ? -0.230 -24.854 -19.945 1.00 67.62 103 ASP A CA 1
ATOM 858 C C . ASP A 1 103 ? -0.493 -26.039 -18.992 1.00 67.62 103 ASP A C 1
ATOM 860 O O . ASP A 1 103 ? -1.434 -26.809 -19.174 1.00 67.62 103 ASP A O 1
ATOM 864 N N . THR A 1 104 ? 0.352 -26.218 -17.968 1.00 62.34 104 THR A N 1
ATOM 865 C CA . THR A 1 104 ? 0.208 -27.258 -16.939 1.00 62.34 104 THR A CA 1
ATOM 866 C C . THR A 1 104 ? 0.048 -26.605 -15.560 1.00 62.34 104 THR A C 1
ATOM 868 O O . THR A 1 104 ? 1.009 -26.003 -15.067 1.00 62.34 104 THR A O 1
ATOM 871 N N . PRO A 1 105 ? -1.126 -26.705 -14.911 1.00 55.59 105 PRO A N 1
ATOM 872 C CA . PRO A 1 105 ? -1.293 -26.286 -13.523 1.00 55.59 105 PRO A CA 1
ATOM 873 C C . PRO A 1 105 ? -0.522 -27.244 -12.607 1.00 55.59 105 PRO A C 1
ATOM 875 O O . PRO A 1 105 ? -0.782 -28.447 -12.612 1.00 55.59 105 PRO A O 1
ATOM 878 N N . ILE A 1 106 ? 0.411 -26.737 -11.803 1.00 54.94 106 ILE A N 1
ATOM 879 C CA . ILE A 1 106 ? 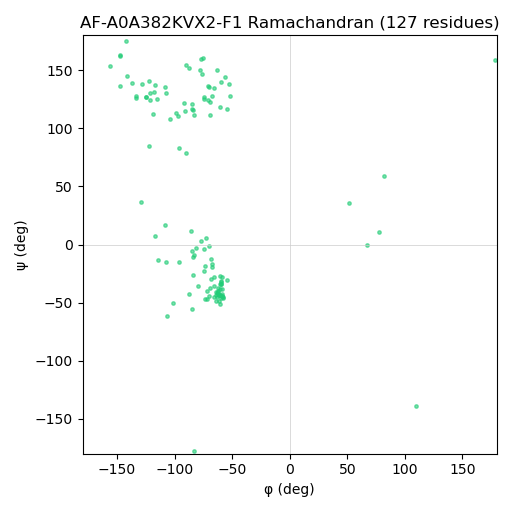1.075 -27.514 -10.748 1.00 54.94 106 ILE A CA 1
ATOM 880 C C . ILE A 1 106 ? 0.344 -27.250 -9.426 1.00 54.94 106 ILE A C 1
ATOM 882 O O . ILE A 1 106 ? 0.725 -26.426 -8.596 1.00 54.94 106 ILE A O 1
ATOM 886 N N . HIS A 1 107 ? -0.751 -27.976 -9.221 1.00 49.34 107 HIS A N 1
ATOM 887 C CA . HIS A 1 107 ? -1.406 -28.023 -7.916 1.00 49.34 107 HIS A CA 1
ATOM 888 C C . HIS A 1 107 ? -0.482 -28.648 -6.846 1.00 49.34 107 HIS A C 1
ATOM 890 O O . HIS A 1 107 ? 0.312 -29.530 -7.177 1.00 49.34 107 HIS A O 1
ATOM 896 N N . PRO A 1 108 ? -0.601 -28.252 -5.563 1.00 48.50 108 PRO A N 1
ATOM 897 C CA . PRO A 1 108 ? -1.597 -27.323 -5.019 1.00 48.50 108 PRO A CA 1
ATOM 898 C C . PRO A 1 108 ? -1.228 -25.832 -5.151 1.00 48.50 108 PRO A C 1
ATOM 900 O O . PRO A 1 108 ? -2.080 -24.984 -4.885 1.00 48.50 108 PRO A O 1
ATOM 903 N N . ASP A 1 109 ? -0.023 -25.506 -5.636 1.00 53.16 109 ASP A N 1
ATOM 904 C CA . ASP A 1 109 ? 0.624 -24.221 -5.340 1.00 53.16 109 ASP A CA 1
ATOM 905 C C . ASP A 1 109 ? 1.150 -23.426 -6.560 1.00 53.16 109 ASP A C 1
ATOM 907 O O . ASP A 1 109 ? 2.181 -22.762 -6.483 1.00 53.16 109 ASP A O 1
ATOM 911 N N . GLY A 1 110 ? 0.455 -23.437 -7.698 1.00 53.84 110 GLY A N 1
ATOM 912 C CA . GLY A 1 110 ? 0.786 -22.579 -8.851 1.00 53.84 110 GLY A CA 1
ATOM 913 C C . GLY A 1 110 ? 1.344 -23.353 -10.043 1.00 53.84 110 GLY A C 1
ATOM 914 O O . GLY A 1 110 ? 0.808 -24.386 -10.404 1.00 53.84 110 GLY A O 1
ATOM 915 N N . ASP A 1 111 ? 2.366 -22.850 -10.732 1.00 53.22 111 ASP A N 1
ATOM 916 C CA . ASP A 1 111 ? 3.008 -23.534 -11.869 1.00 53.22 111 ASP A CA 1
ATOM 917 C C . ASP A 1 111 ? 4.415 -24.057 -11.533 1.00 53.22 111 ASP A C 1
ATOM 919 O O . ASP A 1 111 ? 5.216 -24.325 -12.429 1.00 53.22 111 ASP A O 1
ATOM 923 N N . GLY A 1 112 ? 4.741 -24.147 -10.237 1.00 51.06 112 GLY A N 1
ATOM 924 C CA . GLY A 1 112 ? 6.069 -24.512 -9.733 1.00 51.06 112 GLY A CA 1
ATOM 925 C C . GLY A 1 112 ? 7.169 -23.480 -10.013 1.00 51.06 112 GLY A C 1
ATOM 926 O O . GLY A 1 112 ? 8.311 -23.702 -9.619 1.00 51.06 112 GLY A O 1
ATOM 927 N N . ARG A 1 113 ? 6.853 -22.358 -10.678 1.00 54.06 113 ARG A N 1
ATOM 928 C CA . ARG A 1 113 ? 7.809 -21.305 -11.063 1.00 54.06 113 ARG A CA 1
ATOM 929 C C . ARG A 1 113 ? 7.656 -20.025 -10.232 1.00 54.06 113 ARG A C 1
ATOM 931 O O . ARG A 1 113 ? 8.566 -19.196 -10.210 1.00 54.06 113 ARG A O 1
ATOM 938 N N . SER A 1 114 ? 6.545 -19.868 -9.509 1.00 54.44 114 SER A N 1
ATOM 939 C CA . SER A 1 114 ? 6.372 -18.821 -8.494 1.00 54.44 114 SER A CA 1
ATOM 940 C C . SER A 1 114 ? 6.955 -19.269 -7.150 1.00 54.44 114 SER A C 1
ATOM 942 O O . SER A 1 114 ? 6.494 -20.232 -6.554 1.00 54.44 114 SER A O 1
ATOM 944 N N . PHE A 1 115 ? 7.926 -18.528 -6.611 1.00 54.72 115 PHE A N 1
ATOM 945 C CA . PHE A 1 115 ? 8.502 -18.765 -5.274 1.00 54.72 115 PHE A CA 1
ATOM 946 C C . PHE A 1 115 ? 7.563 -18.370 -4.112 1.00 54.72 115 PHE A C 1
ATOM 948 O O . PHE A 1 115 ? 7.973 -18.364 -2.952 1.00 54.72 115 PHE A O 1
ATOM 955 N N . ARG A 1 116 ? 6.317 -17.973 -4.402 1.00 60.66 116 ARG A N 1
ATOM 956 C CA . ARG A 1 116 ? 5.321 -17.510 -3.424 1.00 60.66 116 ARG A CA 1
ATOM 957 C C . ARG A 1 116 ? 4.077 -18.387 -3.533 1.00 60.66 116 ARG A C 1
ATOM 959 O O . ARG A 1 116 ? 3.131 -18.038 -4.234 1.00 60.66 116 ARG A O 1
ATOM 966 N N . ASN A 1 117 ? 4.127 -19.517 -2.839 1.00 66.44 117 ASN A N 1
ATOM 967 C CA . ASN A 1 117 ? 3.020 -20.458 -2.672 1.00 66.44 117 ASN A CA 1
ATOM 968 C C . ASN A 1 117 ? 2.094 -20.001 -1.536 1.00 66.44 117 ASN A C 1
ATOM 970 O O . ASN A 1 117 ? 2.326 -18.951 -0.930 1.00 66.44 117 ASN A O 1
ATOM 974 N N . TRP A 1 118 ? 1.054 -20.774 -1.222 1.00 75.62 118 TRP A N 1
ATOM 975 C CA . TRP A 1 118 ? 0.249 -20.547 -0.022 1.00 75.62 118 TRP A CA 1
ATOM 976 C C . TRP A 1 118 ? 1.149 -20.527 1.220 1.00 75.62 118 TRP A C 1
ATOM 978 O O . TRP A 1 118 ? 1.796 -21.515 1.553 1.00 75.62 118 TRP A O 1
ATOM 988 N N . HIS A 1 119 ? 1.215 -19.384 1.901 1.00 75.75 119 HIS A N 1
ATOM 989 C CA . HIS A 1 119 ? 2.007 -19.211 3.116 1.00 75.75 119 HIS A CA 1
ATOM 990 C C . HIS A 1 119 ? 1.326 -18.220 4.059 1.00 75.75 119 HIS A C 1
ATOM 992 O O . HIS A 1 119 ? 0.465 -17.441 3.654 1.00 75.75 119 HIS A O 1
ATOM 998 N N . ARG A 1 120 ? 1.730 -18.252 5.331 1.00 79.62 120 ARG A N 1
ATOM 999 C CA . ARG A 1 120 ? 1.442 -17.198 6.309 1.00 79.62 120 ARG A CA 1
ATOM 1000 C C . ARG A 1 120 ? 2.735 -16.450 6.583 1.00 79.62 120 ARG A C 1
ATOM 1002 O O . ARG A 1 120 ? 3.753 -17.094 6.825 1.00 79.62 120 ARG A O 1
ATOM 1009 N N . ASP A 1 121 ? 2.686 -15.124 6.625 1.00 80.31 121 ASP A N 1
ATOM 1010 C CA . ASP A 1 121 ? 3.883 -14.311 6.879 1.00 80.31 121 ASP A CA 1
ATOM 1011 C C . ASP A 1 121 ? 4.539 -14.626 8.240 1.00 80.31 121 ASP A C 1
ATOM 1013 O O . ASP A 1 121 ? 5.760 -14.581 8.373 1.00 80.31 121 ASP A O 1
ATOM 1017 N N . LEU A 1 122 ? 3.742 -15.015 9.244 1.00 69.25 122 LEU A N 1
ATOM 1018 C CA . LEU A 1 122 ? 4.208 -15.335 10.601 1.00 69.25 122 LEU A CA 1
ATOM 1019 C C . LEU A 1 122 ? 4.740 -16.771 10.776 1.00 69.25 122 LEU A C 1
ATOM 1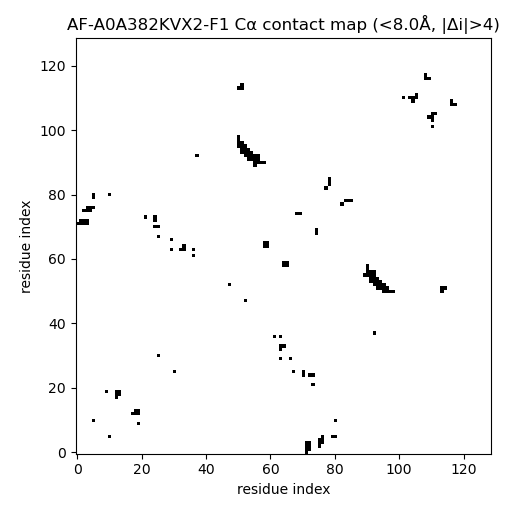021 O O . LEU A 1 122 ? 5.344 -17.067 11.805 1.00 69.25 122 LEU A O 1
ATOM 1025 N N . ASN A 1 123 ? 4.580 -17.664 9.791 1.00 51.34 123 ASN A N 1
ATOM 1026 C CA . ASN A 1 123 ? 4.997 -19.069 9.931 1.00 51.34 123 ASN A CA 1
ATOM 1027 C C . ASN A 1 123 ? 6.519 -19.287 9.846 1.00 51.34 123 ASN A C 1
ATOM 1029 O O . ASN A 1 123 ? 6.974 -20.397 10.091 1.00 51.34 123 ASN A O 1
ATOM 1033 N N . ASN A 1 124 ? 7.321 -18.248 9.588 1.00 47.22 124 ASN A N 1
ATOM 1034 C CA . ASN A 1 124 ? 8.784 -18.334 9.710 1.00 47.22 124 ASN A CA 1
ATOM 1035 C C . ASN A 1 124 ? 9.287 -18.286 11.172 1.00 47.22 124 ASN A C 1
ATOM 1037 O O . ASN A 1 124 ? 10.495 -18.280 11.397 1.00 47.22 124 ASN A O 1
ATOM 1041 N N . PHE A 1 125 ? 8.378 -18.232 12.155 1.00 43.12 125 PHE A N 1
ATOM 1042 C CA . PHE A 1 125 ? 8.689 -18.229 13.589 1.00 43.12 125 PHE A CA 1
ATOM 1043 C C . PHE A 1 125 ? 8.137 -19.438 14.355 1.00 43.12 125 PHE A C 1
ATOM 1045 O O . PHE A 1 125 ? 8.225 -19.447 15.579 1.00 43.12 125 PHE A O 1
ATOM 1052 N N . ALA A 1 126 ? 7.576 -20.448 13.685 1.00 37.25 126 ALA A N 1
ATOM 1053 C CA . ALA A 1 126 ? 7.260 -21.708 14.350 1.00 37.25 126 ALA A CA 1
ATOM 1054 C C . ALA A 1 126 ? 8.535 -22.570 14.394 1.00 37.25 126 ALA A C 1
ATOM 1056 O O . ALA A 1 126 ? 8.990 -23.005 13.335 1.00 37.25 126 ALA A O 1
ATOM 1057 N N . PRO A 1 127 ? 9.142 -22.811 15.571 1.00 38.91 127 PRO A N 1
ATOM 1058 C CA . PRO A 1 127 ? 10.063 -23.919 15.699 1.00 38.91 127 PRO A CA 1
ATOM 1059 C C . PRO A 1 127 ? 9.212 -25.198 15.654 1.00 38.91 127 PRO A C 1
ATOM 1061 O O . PRO A 1 127 ? 8.274 -25.349 16.432 1.00 38.91 127 PRO A O 1
ATOM 1064 N N . ASP A 1 128 ? 9.537 -26.101 14.735 1.00 49.97 128 ASP A N 1
ATOM 1065 C CA . ASP A 1 128 ? 9.213 -27.532 14.832 1.00 49.97 128 ASP A CA 1
ATOM 1066 C C . ASP A 1 128 ? 7.798 -28.008 14.417 1.00 49.97 128 ASP A C 1
ATOM 1068 O O . ASP A 1 128 ? 7.116 -28.710 15.171 1.00 49.97 128 ASP A O 1
ATOM 1072 N N . HIS A 1 129 ? 7.404 -27.763 13.161 1.00 41.09 129 HIS A N 1
ATOM 1073 C CA . HIS A 1 129 ? 6.442 -28.626 12.451 1.00 41.09 129 HIS A CA 1
ATOM 1074 C C . HIS A 1 129 ? 6.997 -29.113 11.113 1.00 41.09 129 HIS A C 1
ATOM 1076 O O . HIS A 1 129 ? 7.478 -28.260 10.334 1.00 41.09 129 HIS A O 1
#

Solvent-accessible surface area (backbone atoms only — not comparable to full-atom values): 8505 Å² total; per-residue (Å²): 128,65,82,43,83,77,49,70,67,56,52,49,46,26,73,76,71,75,52,77,90,71,78,82,64,66,53,73,66,60,51,50,51,39,48,53,54,50,51,59,53,53,71,76,47,81,84,76,94,59,53,64,49,79,40,82,46,64,59,84,75,40,77,57,52,45,51,67,72,67,23,44,68,50,42,47,38,51,32,77,72,77,40,83,85,74,77,92,84,82,50,69,50,76,49,73,53,95,68,82,84,64,96,58,81,35,79,97,47,51,62,79,75,59,96,75,50,93,77,60,92,70,61,86,69,62,84,87,129